Protein AF-A0A8R2A509-F1 (afdb_monomer)

Radius of gyration: 19.52 Å; Cα contacts (8 Å, |Δi|>4): 134; chains: 1; bounding box: 35×27×76 Å

Structure (mmCIF, N/CA/C/O backbone):
data_AF-A0A8R2A509-F1
#
_entry.id   AF-A0A8R2A509-F1
#
loop_
_atom_site.group_PDB
_atom_site.id
_atom_site.type_symbol
_atom_site.label_atom_id
_atom_site.label_alt_id
_atom_site.label_comp_id
_atom_site.label_asym_id
_atom_site.label_entity_id
_atom_site.label_seq_id
_atom_site.pdbx_PDB_ins_code
_atom_site.Cartn_x
_atom_site.Cartn_y
_atom_site.Cartn_z
_atom_site.occupancy
_atom_site.B_iso_or_equiv
_atom_site.auth_seq_id
_atom_site.auth_comp_id
_atom_site.auth_asym_id
_atom_site.auth_atom_id
_atom_site.pdbx_PDB_model_num
ATOM 1 N N . MET A 1 1 ? -7.664 2.756 49.972 1.00 53.84 1 MET A N 1
ATOM 2 C CA . MET A 1 1 ? -8.115 2.008 48.775 1.00 53.84 1 MET A CA 1
ATOM 3 C C . MET A 1 1 ? -7.968 2.806 47.466 1.00 53.84 1 MET A C 1
ATOM 5 O O . MET A 1 1 ? -8.337 2.276 46.429 1.00 53.84 1 MET A O 1
ATOM 9 N N . ASP A 1 2 ? -7.346 3.998 47.448 1.00 65.38 2 ASP A N 1
ATOM 10 C CA . ASP A 1 2 ? -7.298 4.849 46.237 1.00 65.38 2 ASP A CA 1
ATOM 11 C C . ASP A 1 2 ? -6.053 4.721 45.345 1.00 65.38 2 ASP A C 1
ATOM 13 O O . ASP A 1 2 ? -6.083 5.154 44.198 1.00 65.38 2 ASP A O 1
ATOM 17 N N . CYS A 1 3 ? -4.968 4.089 45.805 1.00 67.81 3 CYS A N 1
ATOM 18 C CA . CYS A 1 3 ? -3.723 4.032 45.025 1.00 67.81 3 CYS A CA 1
ATOM 19 C C . CYS A 1 3 ? -3.873 3.224 43.718 1.00 67.81 3 CYS A C 1
ATOM 21 O O . CYS A 1 3 ? -3.432 3.659 42.658 1.00 67.81 3 CYS A O 1
ATOM 23 N N . ALA A 1 4 ? -4.582 2.089 43.765 1.00 78.50 4 ALA A N 1
ATOM 24 C CA . ALA A 1 4 ? -4.836 1.263 42.583 1.00 78.50 4 ALA A CA 1
ATOM 25 C C . ALA A 1 4 ? -5.723 1.977 41.548 1.00 78.50 4 ALA A C 1
ATOM 27 O O . ALA A 1 4 ? -5.494 1.859 40.348 1.00 78.50 4 ALA A O 1
ATOM 28 N N . ARG A 1 5 ? -6.704 2.766 42.005 1.00 84.50 5 ARG A N 1
ATOM 29 C CA . ARG A 1 5 ? -7.593 3.531 41.124 1.00 84.50 5 ARG A CA 1
ATOM 30 C C . ARG A 1 5 ? -6.825 4.645 40.415 1.00 84.50 5 ARG A C 1
ATOM 32 O O . ARG A 1 5 ? -6.936 4.769 39.200 1.00 84.50 5 ARG A O 1
ATOM 39 N N . THR A 1 6 ? -5.995 5.386 41.147 1.00 83.19 6 THR A N 1
ATOM 40 C CA . THR A 1 6 ? -5.114 6.415 40.577 1.00 83.19 6 THR A CA 1
ATOM 41 C C . THR A 1 6 ? -4.117 5.820 39.583 1.00 83.19 6 THR A C 1
ATOM 43 O O . THR A 1 6 ? -3.944 6.371 38.500 1.00 83.19 6 THR A O 1
ATOM 46 N N . TYR A 1 7 ? -3.520 4.664 39.893 1.00 85.00 7 TYR A N 1
ATOM 47 C CA . TYR A 1 7 ? -2.588 3.994 38.984 1.00 85.00 7 TYR A CA 1
ATOM 48 C C . TYR A 1 7 ? -3.267 3.556 37.678 1.00 85.00 7 TYR A C 1
ATOM 50 O O . TYR A 1 7 ? -2.738 3.808 36.597 1.00 85.00 7 TYR A O 1
ATOM 58 N N . ILE A 1 8 ? -4.473 2.981 37.761 1.00 88.31 8 ILE A N 1
ATOM 59 C CA . ILE A 1 8 ? -5.267 2.610 36.579 1.00 88.31 8 ILE A CA 1
ATOM 60 C C . ILE A 1 8 ? -5.605 3.848 35.736 1.00 88.31 8 ILE A C 1
ATOM 62 O O . ILE A 1 8 ? -5.453 3.807 34.518 1.00 88.31 8 ILE A O 1
ATOM 66 N N . TYR A 1 9 ? -6.007 4.964 36.354 1.00 87.56 9 TYR A N 1
ATOM 67 C CA . TYR A 1 9 ? -6.287 6.205 35.622 1.00 87.56 9 TYR A CA 1
ATOM 68 C C . TYR A 1 9 ? -5.052 6.764 34.909 1.00 87.56 9 TYR A C 1
ATOM 70 O O . TYR A 1 9 ? -5.148 7.147 33.745 1.00 87.56 9 TYR A O 1
ATOM 78 N N . ILE A 1 10 ? -3.892 6.777 35.570 1.00 87.94 10 ILE A N 1
ATOM 79 C CA . ILE A 1 10 ? -2.633 7.225 34.958 1.00 87.94 10 ILE A CA 1
ATOM 80 C C . ILE A 1 10 ? -2.268 6.330 33.767 1.00 87.94 10 ILE A C 1
ATOM 82 O O . ILE A 1 10 ? -1.921 6.843 32.703 1.00 87.94 10 ILE A O 1
ATOM 86 N N . LEU A 1 11 ? -2.399 5.007 33.914 1.00 87.31 11 LEU A N 1
ATOM 87 C CA . LEU A 1 11 ? -2.112 4.055 32.840 1.00 87.31 11 LEU A CA 1
ATOM 88 C C . LEU A 1 11 ? -3.051 4.252 31.635 1.00 87.31 11 LEU A C 1
ATOM 90 O O . LEU A 1 11 ? -2.601 4.216 30.491 1.00 87.31 11 LEU A O 1
ATOM 94 N N . LEU A 1 12 ? -4.341 4.505 31.885 1.00 86.44 12 LEU A N 1
ATOM 95 C CA . LEU A 1 12 ? -5.330 4.784 30.839 1.00 86.44 12 LEU A CA 1
ATOM 96 C C . LEU A 1 12 ? -5.021 6.085 30.089 1.00 86.44 12 LEU A C 1
ATOM 98 O O . LEU A 1 12 ? -5.055 6.095 28.859 1.00 86.44 12 LEU A O 1
ATOM 102 N N . ILE A 1 13 ? -4.676 7.157 30.808 1.00 87.88 13 ILE A N 1
ATOM 103 C CA . ILE A 1 13 ? -4.283 8.439 30.202 1.00 87.88 13 ILE A CA 1
ATOM 104 C C . ILE A 1 13 ? -3.029 8.255 29.343 1.00 87.88 13 ILE A C 1
ATOM 106 O O . ILE A 1 13 ? -2.982 8.730 28.208 1.00 87.88 13 ILE A O 1
ATOM 110 N N . TYR A 1 14 ? -2.031 7.532 29.853 1.00 88.31 14 TYR A N 1
ATOM 111 C CA . TYR A 1 14 ? -0.809 7.249 29.107 1.00 88.31 14 TYR A CA 1
ATOM 112 C C . TYR A 1 14 ? -1.100 6.479 27.813 1.00 88.31 14 TYR A C 1
ATOM 114 O O . TYR A 1 14 ? -0.665 6.894 26.738 1.00 88.31 14 TYR A O 1
ATOM 122 N N . LEU A 1 15 ? -1.902 5.412 27.889 1.00 87.44 15 LEU A N 1
ATOM 123 C CA . LEU A 1 15 ? -2.285 4.620 26.720 1.00 87.44 15 LEU A CA 1
ATOM 124 C C . LEU A 1 15 ? -3.058 5.455 25.686 1.0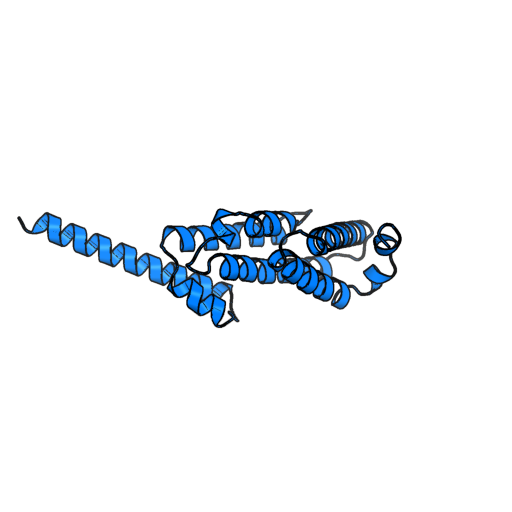0 87.44 15 LEU A C 1
ATOM 126 O O . LEU A 1 15 ? -2.829 5.325 24.482 1.00 87.44 15 LEU A O 1
ATOM 130 N N . GLN A 1 16 ? -3.952 6.335 26.143 1.00 88.62 16 GLN A N 1
ATOM 131 C CA . GLN A 1 16 ? -4.716 7.216 25.264 1.00 88.62 16 GLN A CA 1
ATOM 132 C C . GLN A 1 16 ? -3.816 8.241 24.562 1.00 88.62 16 GLN A C 1
ATOM 134 O O . GLN A 1 16 ? -3.982 8.459 23.362 1.00 88.62 16 GLN A O 1
ATOM 139 N N . ASN A 1 17 ? -2.838 8.816 25.266 1.00 92.19 17 ASN A N 1
ATOM 140 C CA . ASN A 1 17 ? -1.858 9.729 24.674 1.00 92.19 17 ASN A CA 1
ATOM 141 C C . ASN A 1 17 ? -1.005 9.030 23.609 1.00 92.19 17 ASN A C 1
ATOM 143 O O . ASN A 1 17 ? -0.859 9.553 22.506 1.00 92.19 17 ASN A O 1
ATOM 147 N N . GLN A 1 18 ? -0.521 7.819 23.898 1.00 93.06 18 GLN A N 1
ATOM 148 C CA . GLN A 1 18 ? 0.234 7.016 22.933 1.00 93.06 18 GLN A CA 1
ATOM 149 C C . GLN A 1 18 ? -0.590 6.704 21.677 1.00 93.06 18 GLN A C 1
ATOM 151 O O . GLN A 1 18 ? -0.095 6.820 20.560 1.00 93.06 18 GLN A O 1
ATOM 156 N N . LEU A 1 19 ? -1.880 6.384 21.827 1.00 93.19 19 LEU A N 1
ATOM 157 C CA . LEU A 1 19 ? -2.763 6.177 20.678 1.00 93.19 19 LEU A CA 1
ATOM 158 C C . LEU A 1 19 ? -2.911 7.436 19.812 1.00 93.19 19 LEU A C 1
ATOM 160 O O . LEU A 1 19 ? -2.912 7.335 18.585 1.00 93.19 19 LEU A O 1
ATOM 164 N N . GLN A 1 20 ? -3.056 8.613 20.425 1.00 93.50 20 GLN A N 1
ATOM 165 C CA . GLN A 1 20 ? -3.156 9.867 19.671 1.00 93.50 20 GLN A CA 1
ATOM 166 C C . GLN A 1 20 ? -1.857 10.189 18.928 1.00 93.50 20 GLN A C 1
ATOM 168 O O . GLN A 1 20 ? -1.903 10.623 17.779 1.00 93.50 20 GLN A O 1
ATOM 173 N N . GLU A 1 21 ? -0.709 9.910 19.542 1.00 94.00 21 GLU A N 1
ATOM 174 C CA . GLU A 1 21 ? 0.597 10.068 18.905 1.00 94.00 21 GLU A CA 1
ATOM 175 C C . GLU A 1 21 ? 0.738 9.157 17.675 1.00 94.00 21 GLU A C 1
ATOM 177 O O . GLU A 1 21 ? 1.085 9.638 16.595 1.00 94.00 21 GLU A O 1
ATOM 182 N N . LEU A 1 22 ? 0.356 7.878 17.786 1.00 94.19 22 LEU A N 1
ATOM 183 C CA . LEU A 1 22 ? 0.349 6.946 16.651 1.00 94.19 22 LEU A CA 1
ATOM 184 C C . LEU A 1 22 ? -0.578 7.424 15.523 1.00 94.19 22 LEU A C 1
ATOM 186 O O . LEU A 1 22 ? -0.193 7.401 14.356 1.00 94.19 22 LEU A O 1
ATOM 190 N N . LYS A 1 23 ? -1.787 7.893 15.854 1.00 94.75 23 LYS A N 1
ATOM 191 C CA . LYS A 1 23 ? -2.740 8.431 14.865 1.00 94.75 23 LYS A CA 1
ATOM 192 C C . LYS A 1 23 ? -2.182 9.654 14.144 1.00 94.75 23 LYS A C 1
ATOM 194 O O . LYS A 1 23 ? -2.295 9.739 12.923 1.00 94.75 23 LYS A O 1
ATOM 199 N N . SER A 1 24 ? -1.544 10.561 14.881 1.00 94.88 24 SER A N 1
ATOM 200 C CA . SER A 1 24 ? -0.880 11.735 14.312 1.00 94.88 24 SER A CA 1
ATOM 201 C C . SER A 1 24 ? 0.231 11.334 13.335 1.00 94.88 24 SER A C 1
ATOM 203 O O . SER A 1 24 ? 0.254 11.808 12.199 1.00 94.88 24 SER A O 1
ATOM 205 N N . GLN A 1 25 ? 1.087 10.381 13.725 1.00 95.38 25 GLN A N 1
ATOM 206 C CA . GLN A 1 25 ? 2.146 9.855 12.856 1.00 95.38 25 GLN A CA 1
ATOM 207 C C . GLN A 1 25 ? 1.585 9.220 11.575 1.00 95.38 25 GLN A C 1
ATOM 209 O O . GLN A 1 25 ? 2.108 9.464 10.489 1.00 95.38 25 GLN A O 1
ATOM 214 N N . ILE A 1 26 ? 0.497 8.445 11.671 1.00 94.69 26 ILE A N 1
ATOM 215 C CA . ILE A 1 26 ? -0.169 7.853 10.499 1.00 94.69 26 ILE A CA 1
ATOM 216 C C . ILE A 1 26 ? -0.632 8.946 9.530 1.00 94.69 26 ILE A C 1
ATOM 218 O O . ILE A 1 26 ? -0.351 8.865 8.335 1.00 94.69 26 ILE A O 1
ATOM 222 N N . LEU A 1 27 ? -1.323 9.976 10.028 1.00 94.44 27 LEU A N 1
ATOM 223 C CA . LEU A 1 27 ? -1.820 11.068 9.184 1.00 94.44 27 LEU A CA 1
ATOM 224 C C . LEU A 1 27 ? -0.675 11.847 8.530 1.00 94.44 27 LEU A C 1
ATOM 226 O O . LEU A 1 27 ? -0.767 12.201 7.354 1.00 94.44 27 LEU A O 1
ATOM 230 N N . GLN A 1 28 ? 0.421 12.062 9.259 1.00 94.75 28 GLN A N 1
ATOM 231 C CA . GLN A 1 28 ? 1.618 12.706 8.725 1.00 94.75 28 GLN A CA 1
ATOM 232 C C . GLN A 1 28 ? 2.221 11.901 7.562 1.00 94.75 28 GLN A C 1
ATOM 234 O O . GLN A 1 28 ? 2.502 12.466 6.505 1.00 94.75 28 GLN A O 1
ATOM 239 N N . HIS A 1 29 ? 2.373 10.583 7.718 1.00 92.69 29 HIS A N 1
ATOM 240 C CA . HIS A 1 29 ? 2.934 9.710 6.678 1.00 92.69 29 HIS A CA 1
ATOM 241 C C . HIS A 1 29 ? 2.032 9.584 5.444 1.00 92.69 29 HIS A C 1
ATOM 243 O O . HIS A 1 29 ? 2.526 9.543 4.312 1.00 92.69 29 HIS A O 1
ATOM 249 N N . LEU A 1 30 ? 0.712 9.570 5.651 1.00 91.06 30 LEU A N 1
ATOM 250 C CA . LEU A 1 30 ? -0.300 9.448 4.596 1.00 91.06 30 LEU A CA 1
ATOM 251 C C . LEU A 1 30 ? -0.722 10.792 3.984 1.00 91.06 30 LEU A C 1
ATOM 253 O O . LEU A 1 30 ? -1.716 10.848 3.269 1.00 91.06 30 LEU A O 1
ATOM 257 N N . THR A 1 31 ? 0.006 11.881 4.240 1.00 89.19 31 THR A N 1
ATOM 258 C CA . THR A 1 31 ? -0.331 13.203 3.696 1.00 89.19 31 THR A CA 1
ATOM 259 C C . THR A 1 31 ? -0.073 13.284 2.175 1.00 89.19 31 THR A C 1
ATOM 261 O O . THR A 1 31 ? 1.019 12.910 1.730 1.00 89.19 31 THR A O 1
ATOM 264 N N . PRO A 1 32 ? -1.011 13.837 1.371 1.00 83.94 32 PRO A N 1
ATOM 265 C CA . PRO A 1 32 ? -2.365 14.258 1.749 1.00 83.94 32 PRO A CA 1
ATOM 266 C C . PRO A 1 32 ? -3.309 13.057 1.923 1.00 83.94 32 PRO A C 1
ATOM 268 O O . PRO A 1 32 ? -3.517 12.281 0.993 1.00 83.94 32 PRO A O 1
ATOM 271 N N . ALA A 1 33 ? -3.914 12.934 3.107 1.00 82.62 33 ALA A N 1
ATOM 272 C CA . ALA A 1 33 ? -4.812 11.826 3.411 1.00 82.62 33 ALA A CA 1
ATOM 273 C C . ALA A 1 33 ? -6.242 12.140 2.930 1.00 82.62 33 ALA A C 1
ATOM 275 O O . ALA A 1 33 ? -6.772 13.204 3.269 1.00 82.62 33 ALA A O 1
ATOM 276 N N . PRO A 1 34 ? -6.912 11.227 2.200 1.00 89.00 34 PRO A N 1
ATOM 277 C CA . PRO A 1 34 ? -8.324 11.378 1.865 1.00 89.00 34 PRO A CA 1
ATOM 278 C C . PRO A 1 34 ? -9.197 11.576 3.121 1.00 89.00 34 PRO A C 1
ATOM 280 O O . PRO A 1 34 ? -8.872 11.031 4.185 1.00 89.00 34 PRO A O 1
ATOM 283 N N . PRO A 1 35 ? -10.334 12.296 3.035 1.00 90.06 35 PRO A N 1
ATOM 284 C CA . PRO A 1 35 ? -11.219 12.511 4.185 1.00 90.06 35 PRO A CA 1
ATOM 285 C C . PRO A 1 35 ? -11.699 11.206 4.835 1.00 90.06 35 PRO A C 1
ATOM 287 O O . PRO A 1 35 ? -11.772 11.111 6.059 1.00 90.06 35 PRO A O 1
ATOM 290 N N . GLU A 1 36 ? -11.964 10.180 4.022 1.00 91.75 36 GLU A N 1
ATOM 291 C CA . GLU A 1 36 ? -12.339 8.839 4.483 1.00 91.75 36 GLU A CA 1
ATOM 292 C C . GLU A 1 36 ? -11.234 8.162 5.305 1.00 91.75 36 GLU A C 1
ATOM 294 O O . GLU A 1 36 ? -11.516 7.589 6.357 1.00 91.75 36 GLU A O 1
ATOM 299 N N . VAL A 1 37 ? -9.970 8.306 4.892 1.00 93.44 37 VAL A N 1
ATOM 300 C CA . VAL A 1 37 ? -8.805 7.772 5.609 1.00 93.44 37 VAL A CA 1
ATOM 301 C C . VAL A 1 37 ? -8.611 8.534 6.913 1.00 93.44 37 VAL A C 1
ATOM 303 O O . VAL A 1 37 ? -8.442 7.921 7.961 1.00 93.44 37 VAL A O 1
ATOM 306 N N . THR A 1 38 ? -8.726 9.863 6.888 1.00 93.94 38 THR A N 1
ATOM 307 C CA . THR A 1 38 ? -8.645 10.684 8.105 1.00 93.94 38 THR A CA 1
ATOM 308 C C . THR A 1 38 ? -9.720 10.283 9.122 1.00 93.94 38 THR A C 1
ATOM 310 O O . THR A 1 38 ? -9.436 10.107 10.310 1.00 93.94 38 THR A O 1
ATOM 313 N N . ALA A 1 39 ? -10.956 10.069 8.663 1.00 93.88 39 ALA A N 1
ATOM 314 C CA . ALA A 1 39 ? -12.049 9.605 9.512 1.00 93.88 39 ALA A CA 1
ATOM 315 C C . ALA A 1 39 ? -11.814 8.184 10.055 1.00 93.88 39 ALA A C 1
ATOM 317 O O . ALA A 1 39 ? -12.128 7.923 11.220 1.00 93.88 39 ALA A O 1
ATOM 318 N N . ALA A 1 40 ? -11.256 7.281 9.245 1.00 94.38 40 ALA A N 1
ATOM 319 C CA . ALA A 1 40 ? -10.926 5.918 9.652 1.00 94.38 40 ALA A CA 1
ATOM 320 C C . ALA A 1 40 ? -9.795 5.886 10.694 1.00 94.38 40 ALA A C 1
ATOM 322 O O . ALA A 1 40 ? -9.956 5.260 11.741 1.00 94.38 40 ALA A O 1
ATOM 323 N N . VAL A 1 41 ? -8.704 6.637 10.485 1.00 94.75 41 VAL A N 1
ATOM 324 C CA . VAL A 1 41 ? -7.568 6.731 11.425 1.00 94.75 41 VAL A CA 1
ATOM 325 C C . VAL A 1 41 ? -8.031 7.160 12.817 1.00 94.75 41 VAL A C 1
ATOM 327 O O . VAL A 1 41 ? -7.627 6.572 13.823 1.00 94.75 41 VAL A O 1
ATOM 330 N N . ASN A 1 42 ? -8.962 8.113 12.895 1.00 93.25 42 ASN A N 1
ATOM 331 C CA . ASN A 1 42 ? -9.517 8.566 14.169 1.00 93.25 42 ASN A CA 1
ATOM 332 C C . ASN A 1 42 ? -10.285 7.469 14.931 1.00 93.25 42 ASN A C 1
ATOM 334 O O . ASN A 1 42 ? -10.316 7.502 16.165 1.00 93.25 42 ASN A O 1
ATOM 338 N N . LYS A 1 43 ? -10.831 6.463 14.237 1.00 94.38 43 LYS A N 1
ATOM 339 C CA . LYS A 1 43 ? -11.568 5.331 14.828 1.00 94.38 43 LYS A CA 1
ATOM 340 C C . LYS A 1 43 ? -10.690 4.133 15.184 1.00 94.38 43 LYS A C 1
ATOM 342 O O . LYS A 1 43 ? -11.162 3.257 15.904 1.00 94.38 43 LYS A O 1
ATOM 347 N N . LEU A 1 44 ? -9.441 4.087 14.716 1.00 93.88 44 LEU A N 1
ATOM 348 C CA . LEU A 1 44 ? -8.561 2.944 14.958 1.00 93.88 44 LEU A CA 1
ATOM 349 C C . LEU A 1 44 ? -8.314 2.734 16.456 1.00 93.88 44 LEU A C 1
ATOM 351 O O . LEU A 1 44 ? -8.091 3.686 17.219 1.00 93.88 44 LEU A O 1
ATOM 355 N N . SER A 1 45 ? -8.320 1.464 16.853 1.00 94.19 45 SER A N 1
ATOM 356 C CA . SER A 1 45 ? -7.797 1.025 18.145 1.00 94.19 45 SER A CA 1
ATOM 357 C C . SER A 1 45 ? -6.268 1.088 18.166 1.00 94.19 45 SER A C 1
ATOM 359 O O . SER A 1 45 ? -5.622 1.210 17.125 1.00 94.19 45 SER A O 1
ATOM 361 N N . PHE A 1 46 ? -5.676 0.964 19.356 1.00 92.44 46 PHE A N 1
ATOM 362 C CA . PHE A 1 46 ? -4.220 0.906 19.503 1.00 92.44 46 PHE A CA 1
ATOM 363 C C . PHE A 1 46 ? -3.598 -0.213 18.667 1.00 92.44 46 PHE A C 1
ATOM 365 O O . PHE A 1 46 ? -2.702 0.052 17.874 1.00 92.44 46 PHE A O 1
ATOM 372 N N . ALA A 1 47 ? -4.146 -1.428 18.744 1.00 92.62 47 ALA A N 1
ATOM 373 C CA . ALA A 1 47 ? -3.653 -2.559 17.963 1.00 92.62 47 ALA A CA 1
ATOM 374 C C . ALA A 1 47 ? -3.714 -2.296 16.448 1.00 92.62 47 ALA A C 1
ATOM 376 O O . ALA A 1 47 ? -2.752 -2.573 15.737 1.00 92.62 47 ALA A O 1
ATOM 377 N N . GLN A 1 48 ? -4.811 -1.712 15.956 1.00 95.19 48 GLN A N 1
ATOM 378 C CA . GLN A 1 48 ? -4.967 -1.405 14.531 1.00 95.19 48 GLN A CA 1
ATOM 379 C C . GLN A 1 48 ? -4.032 -0.280 14.068 1.00 95.19 48 GLN A C 1
ATOM 381 O O . GLN A 1 48 ? -3.477 -0.365 12.976 1.00 95.19 48 GLN A O 1
ATOM 386 N N . ALA A 1 49 ? -3.828 0.756 14.889 1.00 95.62 49 ALA A N 1
ATOM 387 C CA . ALA A 1 49 ? -2.900 1.843 14.585 1.00 95.62 49 ALA A CA 1
ATOM 388 C C . ALA A 1 49 ? -1.446 1.344 14.536 1.00 95.62 49 ALA A C 1
ATOM 390 O O . ALA A 1 49 ? -0.721 1.641 13.587 1.00 95.62 49 ALA A O 1
ATOM 391 N N . THR A 1 50 ? -1.034 0.530 15.513 1.00 95.12 50 THR A N 1
ATOM 392 C CA . THR A 1 50 ? 0.294 -0.098 15.524 1.00 95.12 50 THR A CA 1
ATOM 393 C C . THR A 1 50 ? 0.476 -1.038 14.335 1.00 95.12 50 THR A C 1
ATOM 395 O O . THR A 1 50 ? 1.515 -0.990 13.678 1.00 95.12 50 THR A O 1
ATOM 398 N N . TYR A 1 51 ? -0.532 -1.854 14.013 1.00 96.00 51 TYR A N 1
ATOM 399 C CA . TYR A 1 51 ? -0.507 -2.730 12.841 1.00 96.00 51 TYR A CA 1
ATOM 400 C C . TYR A 1 51 ? -0.318 -1.931 11.546 1.00 96.00 51 TYR A C 1
ATOM 402 O O . TYR A 1 51 ? 0.590 -2.226 10.773 1.00 96.00 51 TYR A O 1
ATOM 410 N N . LEU A 1 52 ? -1.109 -0.874 11.342 1.00 96.62 52 LEU A N 1
ATOM 411 C CA . LEU A 1 52 ? -1.028 -0.043 10.143 1.00 96.62 52 LEU A CA 1
ATOM 412 C C . LEU A 1 52 ? 0.347 0.622 9.987 1.00 96.62 52 LEU A C 1
ATOM 414 O O . LEU A 1 52 ? 0.904 0.614 8.891 1.00 96.62 52 LEU A O 1
ATOM 418 N N . LEU A 1 53 ? 0.914 1.165 11.070 1.00 95.69 53 LEU A N 1
ATOM 419 C CA . LEU A 1 53 ? 2.275 1.713 11.046 1.00 95.69 53 LEU A CA 1
ATOM 420 C C . LEU A 1 53 ? 3.312 0.637 10.728 1.00 95.69 53 LEU A C 1
ATOM 422 O O . LEU A 1 53 ? 4.245 0.894 9.973 1.00 95.69 53 LEU A O 1
ATOM 426 N N . SER A 1 54 ? 3.134 -0.571 11.259 1.00 95.94 54 SER A N 1
ATOM 427 C CA . SER A 1 54 ? 4.026 -1.696 10.972 1.00 95.94 54 SER A CA 1
ATOM 428 C C . SER A 1 54 ? 4.005 -2.048 9.483 1.00 95.94 54 SER A C 1
ATOM 430 O O . SER A 1 54 ? 5.066 -2.148 8.873 1.00 95.94 54 SER A O 1
ATOM 432 N N . VAL A 1 55 ? 2.812 -2.150 8.881 1.00 96.88 55 VAL A N 1
ATOM 433 C CA . VAL A 1 55 ? 2.639 -2.362 7.432 1.00 96.88 55 VAL A CA 1
ATOM 434 C C . VAL A 1 55 ? 3.291 -1.230 6.637 1.00 96.88 55 VAL A C 1
ATOM 436 O O . VAL A 1 55 ? 4.058 -1.491 5.713 1.00 96.88 55 VAL A O 1
ATOM 439 N N . TYR A 1 56 ? 3.051 0.025 7.025 1.00 96.69 56 TYR A N 1
ATOM 440 C CA . TYR A 1 56 ? 3.645 1.188 6.366 1.00 96.69 56 TYR A CA 1
ATOM 441 C C . TYR A 1 56 ? 5.176 1.138 6.354 1.00 96.69 56 TYR A C 1
ATOM 443 O O . TYR A 1 56 ? 5.783 1.268 5.288 1.00 96.69 56 TYR A O 1
ATOM 451 N N . TYR A 1 57 ? 5.806 0.944 7.515 1.00 95.00 57 TYR A N 1
ATOM 452 C CA . TYR A 1 57 ? 7.263 0.937 7.612 1.00 95.00 57 TYR A CA 1
ATOM 453 C C . TYR A 1 57 ? 7.872 -0.261 6.884 1.00 95.00 57 TYR A C 1
ATOM 455 O O . TYR A 1 57 ? 8.837 -0.079 6.143 1.00 95.00 57 TYR A O 1
ATOM 463 N N . LEU A 1 58 ? 7.311 -1.463 7.053 1.00 95.19 58 LEU A N 1
ATOM 464 C CA . LEU A 1 58 ? 7.823 -2.669 6.401 1.00 95.19 58 LEU A CA 1
ATOM 465 C C . LEU A 1 58 ? 7.796 -2.541 4.880 1.00 95.19 58 LEU A C 1
ATOM 467 O O . LEU A 1 58 ? 8.818 -2.762 4.231 1.00 95.19 58 LEU A O 1
ATOM 471 N N . GLU A 1 59 ? 6.665 -2.131 4.313 1.00 95.44 59 GLU A N 1
ATOM 472 C CA . GLU A 1 59 ? 6.519 -2.090 2.860 1.00 95.44 59 GLU A CA 1
ATOM 473 C C . GLU A 1 59 ? 7.236 -0.887 2.240 1.00 95.44 59 GLU A C 1
ATOM 475 O O . GLU A 1 59 ? 7.845 -1.012 1.179 1.00 95.44 59 GLU A O 1
ATOM 480 N N . THR A 1 60 ? 7.312 0.246 2.945 1.00 94.19 60 THR A N 1
ATOM 481 C CA . THR A 1 60 ? 8.173 1.366 2.532 1.00 94.19 60 THR A CA 1
ATOM 482 C C . THR A 1 60 ? 9.644 0.947 2.488 1.00 94.19 60 THR A C 1
ATOM 484 O O . THR A 1 60 ? 10.320 1.162 1.480 1.00 94.19 60 THR A O 1
ATOM 487 N N . MET A 1 61 ? 10.139 0.288 3.542 1.00 92.25 61 MET A N 1
ATOM 488 C CA . MET A 1 61 ? 11.519 -0.197 3.585 1.00 92.25 61 MET A CA 1
ATOM 489 C C . MET A 1 61 ? 11.785 -1.279 2.537 1.00 92.25 61 MET A C 1
ATOM 491 O O . MET A 1 61 ? 12.879 -1.297 1.971 1.00 92.25 61 MET A O 1
ATOM 495 N N . ARG A 1 62 ? 10.810 -2.154 2.250 1.00 91.88 62 ARG A N 1
ATOM 496 C CA . ARG A 1 62 ? 10.922 -3.175 1.200 1.00 91.88 62 ARG A CA 1
ATOM 497 C C . ARG A 1 62 ? 11.153 -2.532 -0.160 1.00 91.88 62 ARG A C 1
ATOM 499 O O . ARG A 1 62 ? 12.056 -2.954 -0.873 1.00 91.88 62 ARG A O 1
ATOM 506 N N . ILE A 1 63 ? 10.380 -1.503 -0.502 1.00 92.62 63 ILE A N 1
ATOM 507 C CA . ILE A 1 63 ? 10.545 -0.806 -1.781 1.00 92.62 63 ILE A CA 1
ATOM 508 C C . ILE A 1 63 ? 11.879 -0.059 -1.853 1.00 92.62 63 ILE A C 1
ATOM 510 O O . ILE A 1 63 ? 12.521 -0.057 -2.898 1.00 92.62 63 ILE A O 1
ATOM 514 N N . GLN A 1 64 ? 12.300 0.573 -0.758 1.00 89.81 64 GLN A N 1
ATOM 515 C CA . GLN A 1 64 ? 13.491 1.426 -0.756 1.00 89.81 64 GLN A CA 1
ATOM 516 C C . GLN A 1 64 ? 14.811 0.653 -0.728 1.00 89.81 64 GLN A C 1
ATOM 518 O O . GLN A 1 64 ? 15.795 1.130 -1.286 1.00 89.81 64 GLN A O 1
ATOM 523 N N . ASN A 1 65 ? 14.845 -0.502 -0.061 1.00 88.38 65 ASN A N 1
ATOM 524 C CA . ASN A 1 65 ? 16.098 -1.202 0.235 1.00 88.38 65 ASN A CA 1
ATOM 525 C C . ASN A 1 65 ? 16.236 -2.552 -0.480 1.00 88.38 65 ASN A C 1
ATOM 527 O O . ASN A 1 65 ? 17.335 -3.101 -0.514 1.00 88.38 65 ASN A O 1
ATOM 531 N N . SER A 1 66 ? 15.152 -3.117 -1.025 1.00 87.31 66 SER A N 1
ATOM 532 C CA . SER A 1 66 ? 15.238 -4.369 -1.781 1.00 87.31 66 SER A CA 1
ATOM 533 C C . SER A 1 66 ? 15.792 -4.119 -3.178 1.00 87.31 66 SER A C 1
ATOM 535 O O . SER A 1 66 ? 15.368 -3.193 -3.869 1.00 87.31 66 SER A O 1
ATOM 537 N N . ASN A 1 67 ? 16.672 -5.009 -3.638 1.00 80.94 67 ASN A N 1
ATOM 538 C CA . ASN A 1 67 ? 17.070 -5.045 -5.046 1.00 80.94 67 ASN A CA 1
ATOM 539 C C . ASN A 1 67 ? 15.873 -5.389 -5.943 1.00 80.94 67 ASN A C 1
ATOM 541 O O . ASN A 1 67 ? 15.768 -4.868 -7.053 1.00 80.94 67 ASN A O 1
ATOM 545 N N . ASP A 1 68 ? 14.951 -6.210 -5.436 1.00 83.62 68 ASP A N 1
ATOM 546 C CA . ASP A 1 68 ? 13.737 -6.654 -6.115 1.00 83.62 68 ASP A CA 1
ATOM 547 C C . ASP A 1 68 ? 12.517 -6.217 -5.287 1.00 83.62 68 ASP A C 1
ATOM 549 O O . ASP A 1 68 ? 12.033 -6.963 -4.427 1.00 83.62 68 ASP A O 1
ATOM 553 N N . PRO A 1 69 ? 12.069 -4.957 -5.436 1.00 86.56 69 PRO A N 1
ATOM 554 C CA . PRO A 1 69 ? 10.886 -4.464 -4.743 1.00 86.56 69 PRO A CA 1
ATOM 555 C C . PRO A 1 69 ? 9.634 -5.162 -5.290 1.00 86.56 69 PRO A C 1
ATOM 557 O O . PRO A 1 69 ? 9.538 -5.388 -6.493 1.00 86.56 69 PRO A O 1
ATOM 560 N N . SER A 1 70 ? 8.682 -5.501 -4.416 1.00 89.19 70 SER A N 1
ATOM 561 C CA . SER A 1 70 ? 7.448 -6.208 -4.782 1.00 89.19 70 SER A CA 1
ATOM 562 C C . SER A 1 70 ? 6.220 -5.520 -4.197 1.00 89.19 70 SER A C 1
ATOM 564 O O . SER A 1 70 ? 6.226 -5.140 -3.027 1.00 89.19 70 SER A O 1
ATOM 566 N N . LEU A 1 71 ? 5.166 -5.397 -5.009 1.00 92.50 71 LEU A N 1
ATOM 567 C CA . LEU A 1 71 ? 3.852 -4.879 -4.600 1.00 92.50 71 LEU A CA 1
ATOM 568 C C . LEU A 1 71 ? 2.884 -5.978 -4.126 1.00 92.50 71 LEU A C 1
ATOM 570 O O . LEU A 1 71 ? 1.831 -5.656 -3.577 1.00 92.50 71 LEU A O 1
ATOM 574 N N . GLN A 1 72 ? 3.231 -7.258 -4.316 1.00 93.62 72 GLN A N 1
ATOM 575 C CA . GLN A 1 72 ? 2.388 -8.401 -3.940 1.00 93.62 72 GLN A CA 1
ATOM 576 C C . GLN A 1 72 ? 1.917 -8.351 -2.474 1.00 93.62 72 GLN A C 1
ATOM 578 O O . GLN A 1 72 ? 0.716 -8.511 -2.258 1.00 93.62 72 GLN A O 1
ATOM 583 N N . PRO A 1 73 ? 2.777 -8.050 -1.474 1.00 94.94 73 PRO A N 1
ATOM 584 C CA . PRO A 1 73 ? 2.348 -8.060 -0.074 1.00 94.94 73 PRO A CA 1
ATOM 585 C C . PRO A 1 73 ? 1.198 -7.092 0.221 1.00 94.94 73 PRO A C 1
ATOM 587 O O . PRO A 1 73 ? 0.360 -7.370 1.075 1.00 94.94 73 PRO A O 1
ATOM 590 N N . ILE A 1 74 ? 1.105 -5.970 -0.506 1.00 96.19 74 ILE A N 1
ATOM 591 C CA . ILE A 1 74 ? -0.013 -5.041 -0.323 1.00 96.19 74 ILE A CA 1
ATOM 592 C C . ILE A 1 74 ? -1.331 -5.671 -0.773 1.00 96.19 74 ILE A C 1
ATOM 594 O O . ILE A 1 74 ? -2.339 -5.526 -0.081 1.00 96.19 74 ILE A O 1
ATOM 598 N N . PHE A 1 75 ? -1.337 -6.391 -1.895 1.00 95.25 75 PHE A N 1
ATOM 599 C CA . PHE A 1 75 ? -2.527 -7.119 -2.330 1.00 95.25 75 PHE A CA 1
ATOM 600 C C . PHE A 1 75 ? -2.907 -8.219 -1.343 1.00 95.25 75 PHE A C 1
ATOM 602 O O . PHE A 1 75 ? -4.099 -8.402 -1.095 1.00 95.25 75 PHE A O 1
ATOM 609 N N . ASP A 1 76 ? -1.932 -8.875 -0.712 1.00 95.31 76 ASP A N 1
ATOM 610 C CA . ASP A 1 76 ? -2.196 -9.870 0.331 1.00 95.31 76 ASP A CA 1
ATOM 611 C C . ASP A 1 76 ? -2.898 -9.224 1.542 1.00 95.31 76 ASP A C 1
ATOM 613 O O . ASP A 1 76 ? -3.915 -9.738 2.009 1.00 95.31 76 ASP A O 1
ATOM 617 N N . TYR A 1 77 ? -2.449 -8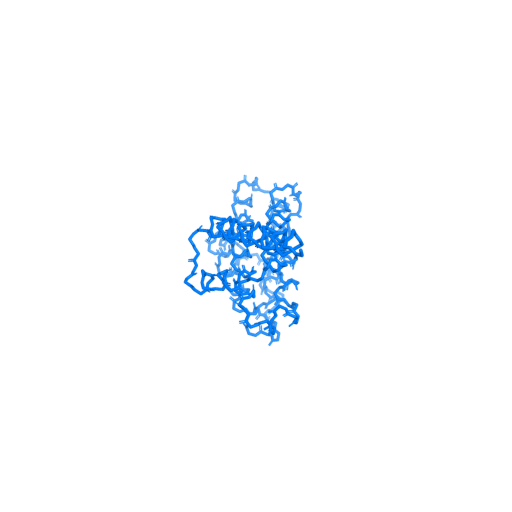.041 1.990 1.00 96.12 77 TYR A N 1
ATOM 618 C CA . TYR A 1 77 ? -3.135 -7.288 3.052 1.00 96.12 77 TYR A CA 1
ATOM 619 C C . TYR A 1 77 ? -4.542 -6.833 2.643 1.00 96.12 77 TYR A C 1
ATOM 621 O O . TYR A 1 77 ? -5.483 -6.933 3.428 1.00 96.12 77 TYR A O 1
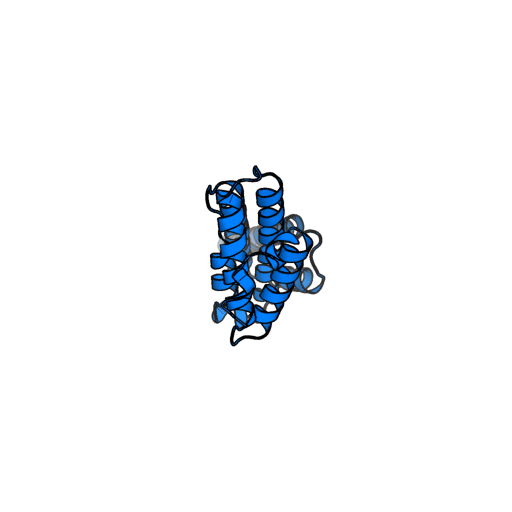ATOM 629 N N . LEU A 1 78 ? -4.720 -6.335 1.416 1.00 95.31 78 LEU A N 1
ATOM 630 C CA . LEU A 1 78 ? -6.030 -5.889 0.924 1.00 95.31 78 LEU A CA 1
ATOM 631 C C . LEU A 1 78 ? -7.009 -7.051 0.702 1.00 95.31 78 LEU A C 1
ATOM 633 O O . LEU A 1 78 ? -8.228 -6.841 0.729 1.00 95.31 78 LEU A O 1
ATOM 637 N N . SER A 1 79 ? -6.483 -8.256 0.486 1.00 94.12 79 SER A N 1
ATOM 638 C CA . SER A 1 79 ? -7.239 -9.502 0.326 1.00 94.12 79 SER A CA 1
ATOM 639 C C . SER A 1 79 ? -7.610 -10.156 1.653 1.00 94.12 79 SER A C 1
ATOM 641 O O . SER A 1 79 ? -8.473 -11.034 1.671 1.00 94.12 79 SER A O 1
ATOM 643 N N . ASP A 1 80 ? -7.012 -9.720 2.764 1.00 94.94 80 ASP A N 1
ATOM 644 C CA . ASP A 1 80 ? -7.307 -10.256 4.087 1.00 94.94 80 ASP A CA 1
ATOM 645 C C . ASP A 1 80 ? -8.781 -10.025 4.462 1.00 94.94 80 ASP A C 1
ATOM 647 O O . ASP A 1 80 ? -9.291 -8.899 4.521 1.00 94.94 80 ASP A O 1
ATOM 651 N N . TYR A 1 81 ? -9.479 -1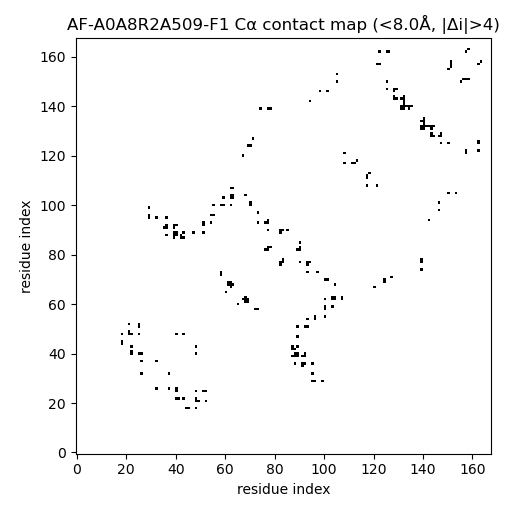1.126 4.743 1.00 92.19 81 TYR A N 1
ATOM 652 C CA . TYR A 1 81 ? -10.906 -11.115 5.049 1.00 92.19 81 TYR A CA 1
ATOM 653 C C . TYR A 1 81 ? -11.244 -10.327 6.324 1.00 92.19 81 TYR A C 1
ATOM 655 O O . TYR A 1 81 ? -12.283 -9.661 6.382 1.00 92.19 81 TYR A O 1
ATOM 663 N N . ALA A 1 82 ? -10.384 -10.373 7.345 1.00 91.88 82 ALA A N 1
ATOM 664 C CA . ALA A 1 82 ? -10.588 -9.632 8.584 1.00 91.88 82 ALA A CA 1
ATOM 665 C C . ALA A 1 82 ? -10.470 -8.121 8.345 1.00 91.88 82 ALA A C 1
ATOM 667 O O . ALA A 1 82 ? -11.263 -7.355 8.895 1.00 91.88 82 ALA A O 1
ATOM 668 N N . ILE A 1 83 ? -9.551 -7.697 7.471 1.00 93.25 83 ILE A N 1
ATOM 669 C CA . ILE A 1 83 ? -9.401 -6.288 7.083 1.00 93.25 83 ILE A CA 1
ATOM 670 C C . ILE A 1 83 ? -10.589 -5.830 6.229 1.00 93.25 83 ILE A C 1
ATOM 672 O O . ILE A 1 83 ? -11.126 -4.749 6.464 1.00 93.25 83 ILE A O 1
ATOM 676 N N . GLN A 1 84 ? -11.060 -6.651 5.286 1.00 91.56 84 GLN A N 1
ATOM 677 C CA . GLN A 1 84 ? -12.211 -6.306 4.440 1.00 91.56 84 GLN A CA 1
ATOM 678 C C . GLN A 1 84 ? -13.537 -6.200 5.208 1.00 91.56 84 GLN A C 1
ATOM 680 O O . GLN A 1 84 ? -14.418 -5.433 4.819 1.00 91.56 84 GLN A O 1
ATOM 685 N N . LYS A 1 85 ? -13.719 -6.988 6.275 1.00 90.75 85 LYS A N 1
ATOM 686 C CA . LYS A 1 85 ? -14.940 -6.967 7.102 1.00 90.75 85 LYS A CA 1
ATOM 687 C C . LYS A 1 85 ? -14.883 -5.975 8.260 1.00 90.75 85 LYS A C 1
ATOM 689 O O . LYS A 1 85 ? -15.897 -5.789 8.941 1.00 90.75 85 LYS A O 1
ATOM 694 N N . ASP A 1 86 ? -13.733 -5.351 8.489 1.00 91.62 86 ASP A N 1
ATOM 695 C CA . ASP A 1 86 ? -13.557 -4.367 9.543 1.00 91.62 86 ASP A CA 1
ATOM 696 C C . ASP A 1 86 ? -14.479 -3.149 9.351 1.00 91.62 86 ASP A C 1
ATOM 698 O O . ASP A 1 86 ? -14.656 -2.621 8.254 1.00 91.62 86 ASP A O 1
ATOM 702 N N . LYS A 1 87 ? -15.059 -2.674 10.458 1.00 90.81 87 LYS A N 1
ATOM 703 C CA . LYS A 1 87 ? -15.988 -1.531 10.469 1.00 90.81 87 LYS A CA 1
ATOM 704 C C . LYS A 1 87 ? -15.305 -0.204 10.793 1.00 90.81 87 LYS A C 1
ATOM 706 O O . LYS A 1 87 ? -15.943 0.846 10.699 1.00 90.81 87 LYS A O 1
ATOM 711 N N . THR A 1 88 ? -14.042 -0.231 11.218 1.00 90.19 88 THR A N 1
ATOM 712 C CA . THR A 1 88 ? -13.288 0.986 11.552 1.00 90.19 88 THR A CA 1
ATOM 713 C C . THR A 1 88 ? -12.791 1.714 10.306 1.00 90.19 88 THR A C 1
ATOM 715 O O . THR A 1 88 ? -12.512 2.910 10.376 1.00 90.19 88 THR A O 1
ATOM 718 N N . GLY A 1 89 ? -12.766 1.023 9.161 1.00 92.25 89 GLY A N 1
ATOM 719 C CA . GLY A 1 89 ? -12.259 1.544 7.896 1.00 92.25 89 GLY A CA 1
ATOM 720 C C . GLY A 1 89 ? -10.774 1.250 7.698 1.00 92.25 89 GLY A C 1
ATOM 721 O O . GLY A 1 89 ? -10.132 1.917 6.888 1.00 92.25 89 GLY A O 1
ATOM 722 N N . LEU A 1 90 ? -10.224 0.258 8.412 1.00 94.81 90 LEU A N 1
ATOM 723 C CA . LEU A 1 90 ? -8.815 -0.128 8.315 1.00 94.81 90 LEU A CA 1
ATOM 724 C C . LEU A 1 90 ? -8.406 -0.449 6.872 1.00 94.81 90 LEU A C 1
ATOM 726 O O . LEU A 1 90 ? -7.306 -0.089 6.464 1.00 94.81 90 LEU A O 1
ATOM 730 N N . TRP A 1 91 ? -9.307 -1.044 6.085 1.00 95.56 91 TRP A N 1
ATOM 731 C CA . TRP A 1 91 ? -9.072 -1.321 4.668 1.00 95.56 91 TRP A CA 1
ATOM 732 C C . TRP A 1 91 ? -8.695 -0.059 3.873 1.00 95.56 91 TRP A C 1
ATOM 734 O O . TRP A 1 91 ? -7.715 -0.077 3.133 1.00 95.56 91 TRP A O 1
ATOM 744 N N . HIS A 1 92 ? -9.394 1.065 4.079 1.00 94.50 92 HIS A N 1
ATOM 745 C CA . HIS A 1 92 ? -9.078 2.332 3.403 1.00 94.50 92 HIS A CA 1
ATOM 746 C C . HIS A 1 92 ? -7.708 2.870 3.821 1.00 94.50 92 HIS A C 1
ATOM 748 O O . HIS A 1 92 ? -6.958 3.390 2.995 1.00 94.50 92 HIS A O 1
ATOM 754 N N . CYS A 1 93 ? -7.347 2.706 5.094 1.00 96.06 93 CYS A N 1
ATOM 755 C CA . CYS A 1 93 ? -6.025 3.080 5.580 1.00 96.06 93 CYS A CA 1
ATOM 756 C C . CYS A 1 93 ? -4.920 2.230 4.934 1.00 96.06 93 CYS A C 1
ATOM 758 O O . CYS A 1 93 ? -3.923 2.786 4.478 1.00 96.06 93 CYS A O 1
ATOM 760 N N . VAL A 1 94 ? -5.103 0.907 4.849 1.00 96.50 94 VAL A N 1
ATOM 761 C CA . VAL A 1 94 ? -4.151 -0.006 4.190 1.00 96.50 94 VAL A CA 1
ATOM 762 C C . VAL A 1 94 ? -4.060 0.292 2.693 1.00 96.50 94 VAL A C 1
ATOM 764 O O . VAL A 1 94 ? -2.960 0.345 2.150 1.00 96.50 94 VAL A O 1
ATOM 767 N N . SER A 1 95 ? -5.183 0.580 2.031 1.00 96.00 95 SER A N 1
ATOM 768 C CA . SER A 1 95 ? -5.184 0.997 0.624 1.00 96.00 95 SER A CA 1
ATOM 769 C C . SER A 1 95 ? -4.405 2.297 0.416 1.00 96.00 95 SER A C 1
ATOM 771 O O . SER A 1 95 ? -3.668 2.404 -0.561 1.00 96.00 95 SER A O 1
ATOM 773 N N . SER A 1 96 ? -4.524 3.263 1.330 1.00 96.00 96 SER A N 1
ATOM 774 C CA . SER A 1 96 ? -3.773 4.525 1.275 1.00 96.00 96 SER A CA 1
ATOM 775 C C . SER A 1 96 ? -2.269 4.318 1.496 1.00 96.00 96 SER A C 1
ATOM 777 O O . SER A 1 96 ? -1.444 4.907 0.794 1.00 96.00 96 SER A O 1
ATOM 779 N N . VAL A 1 97 ? -1.889 3.412 2.407 1.00 96.75 97 VAL A N 1
ATOM 780 C CA . VAL A 1 97 ? -0.493 2.954 2.529 1.00 96.75 97 VAL A CA 1
ATOM 781 C C . VAL A 1 97 ? -0.022 2.341 1.209 1.00 96.75 97 VAL A C 1
ATOM 783 O O . VAL A 1 97 ? 1.054 2.690 0.729 1.00 96.75 97 VAL A O 1
ATOM 786 N N . GLY A 1 98 ? -0.840 1.491 0.589 1.00 96.50 98 GLY A N 1
ATOM 787 C CA . GLY A 1 98 ? -0.558 0.908 -0.718 1.00 96.50 98 GLY A CA 1
ATOM 788 C C . GLY A 1 98 ? -0.282 1.955 -1.795 1.00 96.50 98 GLY A C 1
ATOM 789 O O . GLY A 1 98 ? 0.712 1.849 -2.503 1.00 96.50 98 GLY A O 1
ATOM 790 N N . ASP A 1 99 ? -1.094 3.010 -1.872 1.00 95.88 99 ASP A N 1
ATOM 791 C CA . ASP A 1 99 ? -0.897 4.104 -2.833 1.00 95.88 99 ASP A CA 1
ATOM 792 C C . ASP A 1 99 ? 0.438 4.828 -2.631 1.00 95.88 99 ASP A C 1
ATOM 794 O O . ASP A 1 99 ? 1.132 5.180 -3.595 1.00 95.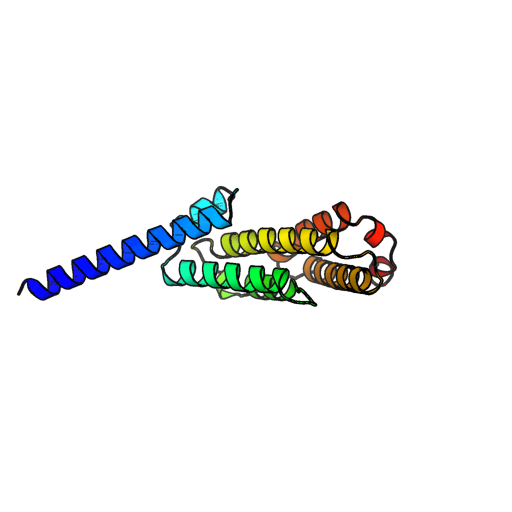88 99 ASP A O 1
ATOM 798 N N . LYS A 1 100 ? 0.831 5.025 -1.369 1.00 95.31 100 LYS A N 1
ATOM 799 C CA . LYS A 1 100 ? 2.125 5.611 -1.019 1.00 95.31 100 LYS A CA 1
ATOM 800 C C . LYS A 1 100 ? 3.279 4.701 -1.439 1.00 95.31 100 LYS A C 1
ATOM 802 O O . LYS A 1 100 ? 4.221 5.175 -2.073 1.00 95.31 100 LYS A O 1
ATOM 807 N N . VAL A 1 101 ? 3.191 3.411 -1.118 1.00 96.00 101 VAL A N 1
ATOM 808 C CA . VAL A 1 101 ? 4.187 2.387 -1.474 1.00 96.00 101 VAL A CA 1
ATOM 809 C C . VAL A 1 101 ? 4.314 2.267 -2.995 1.00 96.00 101 VAL A C 1
ATOM 811 O O . VAL A 1 101 ? 5.426 2.275 -3.522 1.00 96.00 101 VAL A O 1
ATOM 814 N N . PHE A 1 102 ? 3.195 2.271 -3.717 1.00 96.75 102 PHE A N 1
ATOM 815 C CA . PHE A 1 102 ? 3.170 2.273 -5.176 1.00 96.75 102 PHE A CA 1
ATOM 816 C C . PHE A 1 102 ? 3.848 3.518 -5.763 1.00 96.75 102 PHE A C 1
ATOM 818 O O . PHE A 1 102 ? 4.675 3.419 -6.669 1.00 96.75 102 PHE A O 1
ATOM 825 N N . SER A 1 103 ? 3.578 4.696 -5.199 1.00 95.06 103 SER A N 1
ATOM 826 C CA . SER A 1 103 ? 4.238 5.938 -5.620 1.00 95.06 103 SER A CA 1
ATOM 827 C C . SER A 1 103 ? 5.756 5.887 -5.405 1.00 95.06 103 SER A C 1
ATOM 829 O O . SER A 1 103 ? 6.524 6.338 -6.257 1.00 95.06 103 SER A O 1
ATOM 831 N N . LEU A 1 104 ? 6.209 5.310 -4.286 1.00 94.50 104 LEU A N 1
ATOM 832 C CA . LEU A 1 104 ? 7.633 5.083 -4.026 1.00 94.50 104 LEU A CA 1
ATOM 833 C C . LEU A 1 104 ? 8.243 4.099 -5.026 1.00 94.50 104 LEU A C 1
ATOM 835 O O . LEU A 1 104 ? 9.343 4.350 -5.514 1.00 94.50 104 LEU A O 1
ATOM 839 N N . PHE A 1 105 ? 7.521 3.033 -5.374 1.00 94.94 105 PHE A N 1
ATOM 840 C CA . PHE A 1 105 ? 7.948 2.064 -6.380 1.00 94.94 105 PHE A CA 1
ATOM 841 C C . PHE A 1 105 ? 8.134 2.725 -7.750 1.00 94.94 105 PHE A C 1
ATOM 843 O O . PHE A 1 105 ? 9.197 2.583 -8.355 1.00 94.94 105 PHE A O 1
ATOM 850 N N . LEU A 1 106 ? 7.160 3.519 -8.213 1.00 94.31 106 LEU A N 1
ATOM 851 C CA . LEU A 1 106 ? 7.274 4.256 -9.479 1.00 94.31 106 LEU A CA 1
ATOM 852 C C . LEU A 1 106 ? 8.483 5.196 -9.484 1.00 94.31 106 LEU A C 1
ATOM 854 O O . LEU A 1 106 ? 9.193 5.293 -10.488 1.00 94.31 106 LEU A O 1
ATOM 858 N N . ASN A 1 107 ? 8.733 5.878 -8.364 1.00 93.00 107 ASN A N 1
ATOM 859 C CA . ASN A 1 107 ? 9.885 6.760 -8.226 1.00 93.00 107 ASN A CA 1
ATOM 860 C C . ASN A 1 107 ? 11.202 5.974 -8.268 1.00 93.00 107 ASN A C 1
ATOM 862 O O . ASN A 1 107 ? 12.089 6.351 -9.031 1.00 93.00 107 ASN A O 1
ATOM 866 N N . ALA A 1 108 ? 11.303 4.863 -7.532 1.00 90.88 108 ALA A N 1
ATOM 867 C CA . ALA A 1 108 ? 12.483 3.999 -7.523 1.00 90.88 108 ALA A CA 1
ATOM 868 C C . ALA A 1 108 ? 12.790 3.424 -8.916 1.00 90.88 108 ALA A C 1
ATOM 870 O O . ALA A 1 108 ? 13.928 3.482 -9.373 1.00 90.88 108 ALA A O 1
ATOM 871 N N . MET A 1 109 ? 11.774 2.949 -9.640 1.00 90.00 109 MET A N 1
ATOM 872 C CA . MET A 1 109 ? 11.949 2.468 -11.016 1.00 90.00 109 MET A CA 1
ATOM 873 C C . MET A 1 109 ? 12.359 3.601 -11.966 1.00 90.00 109 MET A C 1
ATOM 875 O O . MET A 1 109 ? 13.158 3.396 -12.876 1.00 90.00 109 MET A O 1
ATOM 879 N N . SER A 1 110 ? 11.857 4.822 -11.757 1.00 89.12 110 SER A N 1
ATOM 880 C CA . SER A 1 110 ? 12.201 5.960 -12.618 1.00 89.12 110 SER A CA 1
ATOM 881 C C . SER A 1 110 ? 13.638 6.463 -12.448 1.00 89.12 110 SER A C 1
ATOM 883 O O . SER A 1 110 ? 14.187 7.034 -13.391 1.00 89.12 110 SER A O 1
ATOM 885 N N . THR A 1 111 ? 14.247 6.259 -11.276 1.00 87.94 111 THR A N 1
ATOM 886 C CA . THR A 1 111 ? 15.638 6.652 -10.995 1.00 87.94 111 THR A CA 1
ATOM 887 C C . THR A 1 111 ? 16.647 5.560 -11.345 1.00 87.94 111 THR A C 1
ATOM 889 O O . THR A 1 111 ? 17.829 5.860 -11.512 1.00 87.94 111 THR A O 1
ATOM 892 N N . GLN A 1 112 ? 16.203 4.308 -11.488 1.00 85.56 112 GLN A N 1
ATOM 893 C CA . GLN A 1 112 ? 17.040 3.198 -11.939 1.00 85.56 112 GLN A CA 1
ATOM 894 C C . GLN A 1 112 ? 17.470 3.350 -13.406 1.00 85.56 112 GLN A C 1
ATOM 896 O O . GLN A 1 112 ? 16.751 3.901 -14.247 1.00 85.56 112 GLN A O 1
ATOM 901 N N . ALA A 1 113 ? 18.656 2.819 -13.722 1.00 86.12 113 ALA A N 1
ATOM 902 C CA . ALA A 1 113 ? 19.198 2.810 -15.076 1.00 86.12 113 ALA A CA 1
ATOM 903 C C . ALA A 1 113 ? 18.238 2.120 -16.060 1.00 86.12 113 ALA A C 1
ATOM 905 O O . ALA A 1 113 ? 17.491 1.212 -15.699 1.00 86.12 113 ALA A O 1
ATOM 906 N N . LYS A 1 114 ? 18.229 2.583 -17.317 1.00 85.75 114 LYS A N 1
ATOM 907 C CA . LYS A 1 114 ? 17.429 1.971 -18.386 1.00 85.75 114 LYS A CA 1
ATOM 908 C C . LYS A 1 114 ? 18.100 0.695 -18.880 1.00 85.75 114 LYS A C 1
ATOM 910 O O . LYS A 1 114 ? 18.802 0.733 -19.884 1.00 85.75 114 LYS A O 1
ATOM 915 N N . ASP A 1 115 ? 17.897 -0.395 -18.152 1.00 87.69 115 ASP A N 1
ATOM 916 C CA . ASP A 1 115 ? 18.416 -1.717 -18.484 1.00 87.69 115 ASP A CA 1
ATOM 917 C C . ASP A 1 115 ? 17.307 -2.775 -18.574 1.00 87.69 115 ASP A C 1
ATOM 919 O O . ASP A 1 115 ? 16.161 -2.562 -18.175 1.00 87.69 115 ASP A O 1
ATOM 923 N N . GLU A 1 116 ? 17.664 -3.934 -19.124 1.00 86.00 116 GLU A N 1
ATOM 924 C CA . GLU A 1 116 ? 16.754 -5.067 -19.306 1.00 86.00 116 GLU A CA 1
ATOM 925 C C . GLU A 1 116 ? 16.191 -5.587 -17.971 1.00 86.00 116 GLU A C 1
ATOM 927 O O . GLU A 1 116 ? 15.059 -6.064 -17.906 1.00 86.00 116 GLU A O 1
ATOM 932 N N . THR A 1 117 ? 16.961 -5.467 -16.886 1.00 87.81 117 THR A N 1
ATOM 933 C CA . THR A 1 117 ? 16.537 -5.883 -15.543 1.00 87.81 117 THR A CA 1
ATOM 934 C C . THR A 1 117 ? 15.363 -5.043 -15.059 1.00 87.81 117 THR A C 1
ATOM 936 O O . THR A 1 117 ? 14.397 -5.587 -14.518 1.00 87.81 117 THR A O 1
ATOM 939 N N . ARG A 1 118 ? 15.417 -3.722 -15.257 1.00 88.94 118 ARG A N 1
ATOM 940 C CA . ARG A 1 118 ? 14.312 -2.833 -14.909 1.00 88.94 118 ARG A CA 1
ATOM 941 C C . ARG A 1 118 ? 13.083 -3.110 -15.768 1.00 88.94 118 ARG A C 1
ATOM 943 O O . ARG A 1 118 ? 11.986 -3.163 -15.220 1.00 88.94 118 ARG A O 1
ATOM 950 N N . GLU A 1 119 ? 13.252 -3.316 -17.073 1.00 88.81 119 GLU A N 1
ATOM 951 C CA . GLU A 1 119 ? 12.126 -3.637 -17.963 1.00 88.81 119 GLU A CA 1
ATOM 952 C C . GLU A 1 119 ? 11.416 -4.921 -17.512 1.00 88.81 119 GLU A C 1
ATOM 954 O O . GLU A 1 119 ? 10.214 -4.897 -17.259 1.00 88.81 119 GLU A O 1
ATOM 959 N N . LYS A 1 120 ? 12.164 -5.996 -17.227 1.00 88.69 120 LYS A N 1
ATOM 960 C CA . LYS A 1 120 ? 11.608 -7.247 -16.675 1.00 88.69 120 LYS A CA 1
ATOM 961 C C . LYS A 1 120 ? 10.846 -7.041 -15.362 1.00 88.69 120 LYS A C 1
ATOM 963 O O . LYS A 1 120 ? 9.811 -7.667 -15.136 1.00 88.69 120 LYS A O 1
ATOM 968 N N . LYS A 1 121 ? 11.329 -6.154 -14.484 1.00 89.81 121 LYS A N 1
ATOM 969 C CA . LYS A 1 121 ? 10.635 -5.812 -13.229 1.00 89.81 121 LYS A CA 1
ATOM 970 C C . LYS A 1 121 ? 9.325 -5.085 -13.488 1.00 89.81 121 LYS A C 1
ATOM 972 O O . LYS A 1 121 ? 8.329 -5.396 -12.836 1.00 89.81 121 LYS A O 1
ATOM 977 N N . LEU A 1 122 ? 9.321 -4.126 -14.409 1.00 91.62 122 LEU A N 1
ATOM 978 C CA . LEU A 1 122 ? 8.118 -3.390 -14.785 1.00 91.62 122 LEU A CA 1
ATOM 979 C C . LEU A 1 122 ? 7.082 -4.316 -15.433 1.00 91.62 122 LEU A C 1
ATOM 981 O O . LEU A 1 122 ? 5.912 -4.250 -15.065 1.00 91.62 122 LEU A O 1
ATOM 985 N N . GLU A 1 123 ? 7.511 -5.222 -16.313 1.00 90.62 123 GLU A N 1
ATOM 986 C CA . GLU A 1 123 ? 6.651 -6.236 -16.934 1.00 90.62 123 GLU A CA 1
ATOM 987 C C . GLU A 1 123 ? 6.027 -7.175 -15.898 1.00 90.62 123 GLU A C 1
ATOM 989 O O . GLU A 1 123 ? 4.811 -7.369 -15.903 1.00 90.62 123 GLU A O 1
ATOM 994 N N . TYR A 1 124 ? 6.825 -7.698 -14.962 1.00 91.44 124 TYR A N 1
ATOM 995 C CA . TYR A 1 124 ? 6.323 -8.543 -13.875 1.00 91.44 124 TYR A CA 1
ATOM 996 C C . TYR A 1 124 ? 5.243 -7.827 -13.049 1.00 91.44 124 TYR A C 1
ATOM 998 O O . TYR A 1 124 ? 4.186 -8.393 -12.767 1.00 91.44 124 TYR A O 1
ATOM 1006 N N . HIS A 1 125 ? 5.469 -6.559 -12.693 1.00 92.88 125 HIS A N 1
ATOM 1007 C CA . HIS A 1 125 ? 4.483 -5.785 -11.940 1.00 92.88 125 HIS A CA 1
ATOM 1008 C C . HIS A 1 125 ? 3.250 -5.436 -12.782 1.00 92.88 125 HIS A C 1
ATOM 1010 O O . HIS A 1 125 ? 2.146 -5.424 -12.245 1.00 92.88 125 HIS A O 1
ATOM 1016 N N . ALA A 1 126 ? 3.393 -5.205 -14.088 1.00 92.31 126 ALA A N 1
ATOM 1017 C CA . ALA A 1 126 ? 2.253 -5.027 -14.983 1.00 92.31 126 ALA A CA 1
ATOM 1018 C C . ALA A 1 126 ? 1.387 -6.297 -15.041 1.00 92.31 126 ALA A C 1
ATOM 1020 O O . ALA A 1 126 ? 0.170 -6.208 -14.884 1.00 92.31 126 ALA A O 1
ATOM 1021 N N . GLN A 1 127 ? 2.003 -7.478 -15.166 1.00 91.00 127 GLN A N 1
ATOM 1022 C CA . GLN A 1 127 ? 1.298 -8.764 -15.113 1.00 91.00 127 GLN A CA 1
ATOM 1023 C C . GLN A 1 127 ? 0.583 -8.959 -13.774 1.00 91.00 127 GLN A C 1
ATOM 1025 O O . GLN A 1 127 ? -0.597 -9.306 -13.748 1.00 91.00 127 GLN A O 1
ATOM 1030 N N . LEU A 1 128 ? 1.259 -8.669 -12.658 1.00 92.88 128 LEU A N 1
ATOM 1031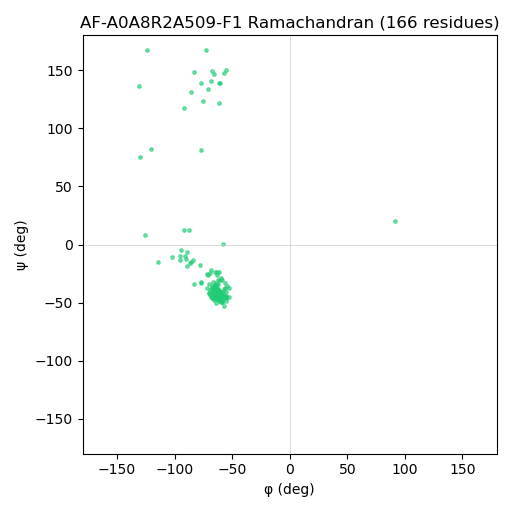 C CA . LEU A 1 128 ? 0.657 -8.719 -11.327 1.00 92.88 128 LEU A CA 1
ATOM 1032 C C . LEU A 1 128 ? -0.600 -7.838 -11.232 1.00 92.88 128 LEU A C 1
ATOM 1034 O O . LEU A 1 128 ? -1.626 -8.267 -10.700 1.00 92.88 128 LEU A O 1
ATOM 1038 N N . LEU A 1 129 ? -0.532 -6.608 -11.745 1.00 93.94 129 LEU A N 1
ATOM 1039 C CA . LEU A 1 129 ? -1.667 -5.686 -11.748 1.00 93.94 129 LEU A CA 1
ATOM 1040 C C . LEU A 1 129 ? -2.800 -6.180 -12.652 1.00 93.94 129 LEU A C 1
ATOM 1042 O O . LEU A 1 129 ? -3.952 -6.102 -12.244 1.00 93.94 129 LEU A O 1
ATOM 1046 N N . LEU A 1 130 ? -2.497 -6.745 -13.822 1.00 91.94 130 LEU A N 1
ATOM 1047 C CA . LEU A 1 130 ? -3.497 -7.327 -14.727 1.00 91.94 130 LEU A CA 1
ATOM 1048 C C . LEU A 1 130 ? -4.214 -8.537 -14.109 1.00 91.94 130 LEU A C 1
ATOM 1050 O O . LEU A 1 130 ? -5.430 -8.682 -14.248 1.00 91.94 130 LEU A O 1
ATOM 1054 N N . VAL A 1 131 ? -3.490 -9.383 -13.374 1.00 92.81 131 VAL A N 1
ATOM 1055 C CA . VAL A 1 131 ? -4.096 -10.495 -12.628 1.00 92.81 131 VAL A CA 1
ATOM 1056 C C . VAL A 1 131 ? -5.041 -9.959 -11.547 1.00 92.81 131 VAL A C 1
ATOM 1058 O O . VAL A 1 131 ? -6.185 -10.404 -11.452 1.00 92.81 131 VAL A O 1
ATOM 1061 N N . ASN A 1 132 ? -4.612 -8.957 -10.771 1.00 92.69 132 ASN A N 1
ATOM 1062 C CA . ASN A 1 132 ? -5.440 -8.358 -9.717 1.00 92.69 132 ASN A CA 1
ATOM 1063 C C . ASN A 1 132 ? -6.593 -7.492 -10.256 1.00 92.69 132 ASN A C 1
ATOM 1065 O O . ASN A 1 132 ? -7.624 -7.355 -9.597 1.00 92.69 132 ASN A O 1
ATOM 1069 N N . PHE A 1 133 ? -6.471 -6.949 -11.465 1.00 92.31 133 PHE A N 1
ATOM 1070 C CA . PHE A 1 133 ? -7.556 -6.255 -12.156 1.00 92.31 133 PHE A CA 1
ATOM 1071 C C . PHE A 1 133 ? -8.742 -7.191 -12.433 1.00 92.31 133 PHE A C 1
ATOM 1073 O O . PHE A 1 133 ? -9.893 -6.769 -12.369 1.00 92.31 133 PHE A O 1
ATOM 1080 N N . ASN A 1 134 ? -8.475 -8.485 -12.631 1.00 91.75 134 ASN A N 1
ATOM 1081 C CA . ASN A 1 134 ? -9.494 -9.520 -12.817 1.00 91.75 134 ASN A CA 1
ATOM 1082 C C . ASN A 1 134 ? -9.927 -10.206 -11.503 1.00 91.75 134 ASN A C 1
ATOM 1084 O O . ASN A 1 134 ? -10.600 -11.238 -11.525 1.00 91.75 134 ASN A O 1
ATOM 1088 N N . HIS A 1 135 ? -9.555 -9.661 -10.340 1.00 93.06 135 HIS A N 1
ATOM 1089 C CA . HIS A 1 135 ? -9.834 -10.282 -9.044 1.00 93.06 135 HIS A CA 1
ATOM 1090 C C . HIS A 1 135 ? -11.338 -10.346 -8.725 1.00 93.06 135 HIS A C 1
ATOM 1092 O O . HIS A 1 135 ? -12.077 -9.422 -9.033 1.00 93.06 135 HIS A O 1
ATOM 1098 N N . VAL A 1 136 ? -11.824 -11.371 -8.013 1.00 91.75 136 VAL A N 1
ATOM 1099 C CA . VAL A 1 136 ? -13.266 -11.524 -7.688 1.00 91.75 136 VAL A CA 1
ATOM 1100 C C . VAL A 1 136 ? -13.852 -10.352 -6.876 1.00 91.75 136 VAL A C 1
ATOM 1102 O O . VAL A 1 136 ? -15.039 -10.036 -6.964 1.00 91.75 136 VAL A O 1
ATOM 1105 N N . HIS A 1 137 ? -13.021 -9.680 -6.077 1.00 90.81 137 HIS A N 1
ATOM 1106 C CA . HIS A 1 137 ? -13.424 -8.543 -5.246 1.00 90.81 137 HIS A CA 1
ATOM 1107 C C . HIS A 1 137 ? -13.227 -7.206 -5.962 1.00 90.81 137 HIS A C 1
ATOM 1109 O O . HIS A 1 137 ? -12.094 -6.790 -6.196 1.00 90.81 137 HIS A O 1
ATOM 1115 N N . LYS A 1 138 ? -14.327 -6.474 -6.186 1.00 92.06 138 LYS A N 1
ATOM 1116 C CA . LYS A 1 138 ? -14.330 -5.164 -6.864 1.00 92.06 138 LYS A CA 1
ATOM 1117 C C . LYS A 1 138 ? -13.356 -4.144 -6.274 1.00 92.06 138 LYS A C 1
ATOM 1119 O O . LYS A 1 138 ? -12.747 -3.396 -7.020 1.00 92.06 138 LYS A O 1
ATOM 1124 N N . LEU A 1 139 ? -13.195 -4.115 -4.952 1.00 92.06 139 LEU A N 1
ATOM 1125 C CA . LEU A 1 139 ? -12.280 -3.169 -4.308 1.00 92.06 139 LEU A CA 1
ATOM 1126 C C . LEU A 1 139 ? -10.819 -3.404 -4.718 1.00 92.06 139 LEU A C 1
ATOM 1128 O O . LEU A 1 139 ? -10.093 -2.443 -4.949 1.00 92.06 139 LEU A O 1
ATOM 1132 N N . ILE A 1 140 ? -10.409 -4.667 -4.868 1.00 94.31 140 ILE A N 1
ATOM 1133 C CA . ILE A 1 140 ? -9.067 -5.024 -5.344 1.00 94.31 140 ILE A CA 1
ATOM 1134 C C . ILE A 1 140 ? -8.925 -4.667 -6.824 1.00 94.31 140 ILE A C 1
ATOM 1136 O O . ILE A 1 140 ? -7.918 -4.067 -7.192 1.00 94.31 140 ILE A O 1
ATOM 1140 N N . GLN A 1 141 ? -9.956 -4.934 -7.638 1.00 95.25 141 GLN A N 1
ATOM 1141 C CA . GLN A 1 141 ? -9.971 -4.517 -9.045 1.00 95.25 141 GLN A CA 1
ATOM 1142 C C . GLN A 1 141 ? -9.754 -3.003 -9.176 1.00 95.25 141 GLN A C 1
ATOM 1144 O O . GLN A 1 141 ? -8.912 -2.575 -9.954 1.00 95.25 141 GLN A O 1
ATOM 1149 N N . CYS A 1 142 ? -10.453 -2.186 -8.376 1.00 95.00 142 CYS A N 1
ATOM 1150 C CA . CYS A 1 142 ? -10.308 -0.727 -8.407 1.00 95.00 142 CYS A CA 1
ATOM 1151 C C . CYS A 1 142 ? -8.898 -0.257 -8.018 1.00 95.00 142 CYS A C 1
ATOM 1153 O O . CYS A 1 142 ? -8.385 0.697 -8.602 1.00 95.00 142 CYS A O 1
ATOM 1155 N N . VAL A 1 143 ? -8.262 -0.902 -7.033 1.00 96.06 143 VAL A N 1
ATOM 1156 C CA . VAL A 1 143 ? -6.875 -0.580 -6.656 1.00 96.06 143 VAL A CA 1
ATOM 1157 C C . VAL A 1 143 ? -5.917 -0.956 -7.785 1.00 96.06 143 VAL A C 1
ATOM 1159 O O . VAL A 1 143 ? -5.079 -0.139 -8.165 1.00 96.06 143 VAL A O 1
ATOM 1162 N N . ALA A 1 144 ? -6.077 -2.151 -8.357 1.00 95.62 144 ALA A N 1
ATOM 1163 C CA . ALA A 1 144 ? -5.261 -2.625 -9.465 1.00 95.62 144 ALA A CA 1
ATOM 1164 C C . ALA A 1 144 ? -5.413 -1.745 -10.714 1.00 95.62 144 ALA A C 1
ATOM 1166 O O . ALA A 1 144 ? -4.404 -1.364 -11.296 1.00 95.62 144 ALA A O 1
ATOM 1167 N N . ASP A 1 145 ? -6.636 -1.349 -11.072 1.00 95.06 145 ASP A N 1
ATOM 1168 C CA . ASP A 1 145 ? -6.936 -0.441 -12.187 1.00 95.06 145 ASP A CA 1
ATOM 1169 C C . ASP A 1 145 ? -6.246 0.922 -12.022 1.00 95.06 145 ASP A C 1
ATOM 1171 O O . ASP A 1 145 ? -5.547 1.413 -12.915 1.00 95.06 145 ASP A O 1
ATOM 1175 N N . LYS A 1 146 ? -6.360 1.507 -10.823 1.00 95.88 146 LYS A N 1
ATOM 1176 C CA . LYS A 1 146 ? -5.705 2.774 -10.477 1.00 95.88 146 LYS A CA 1
ATOM 1177 C C . LYS A 1 146 ? -4.184 2.672 -10.599 1.00 95.88 146 LYS A C 1
ATOM 1179 O O . LYS A 1 146 ? -3.546 3.571 -11.150 1.00 95.88 146 LYS A O 1
ATOM 1184 N N . TRP A 1 147 ? -3.591 1.600 -10.079 1.00 96.38 147 TRP A N 1
ATOM 1185 C CA . TRP A 1 147 ? -2.142 1.405 -10.132 1.00 96.38 147 TRP A CA 1
ATOM 1186 C C . TRP A 1 147 ? -1.665 1.069 -11.543 1.00 96.38 147 TRP A C 1
ATOM 1188 O O . TRP A 1 147 ? -0.640 1.592 -11.969 1.00 96.38 147 TRP A O 1
ATOM 1198 N N . LEU A 1 148 ? -2.424 0.288 -12.311 1.00 94.31 148 LEU A N 1
ATOM 1199 C CA . LEU A 1 148 ? -2.118 -0.018 -13.707 1.00 94.31 148 LEU A CA 1
ATOM 1200 C C . LEU A 1 148 ? -2.124 1.258 -14.554 1.00 94.31 148 LEU A C 1
ATOM 1202 O O . LEU A 1 148 ? -1.161 1.526 -15.274 1.00 94.31 148 LEU A O 1
ATOM 1206 N N . SER A 1 149 ? -3.145 2.099 -14.379 1.00 93.88 149 SER A N 1
ATOM 1207 C CA . SER A 1 149 ? -3.227 3.420 -15.006 1.00 93.88 149 SER A CA 1
ATOM 1208 C C . SER A 1 149 ? -2.022 4.298 -14.647 1.00 93.88 149 SER A C 1
ATOM 1210 O O . SER A 1 149 ? -1.419 4.922 -15.522 1.00 93.88 149 SER A O 1
ATOM 1212 N N . GLY A 1 150 ? -1.615 4.311 -13.372 1.00 94.31 150 GLY A N 1
ATOM 1213 C CA . GLY A 1 150 ? -0.428 5.041 -12.916 1.00 94.31 150 GLY A CA 1
ATOM 1214 C C . GLY A 1 150 ? 0.884 4.503 -13.500 1.00 94.31 150 GLY A C 1
ATOM 1215 O O . GLY A 1 150 ? 1.748 5.288 -13.897 1.00 94.31 150 GLY A O 1
ATOM 1216 N N . LEU A 1 151 ? 1.019 3.178 -13.600 1.00 93.94 151 LEU A N 1
ATOM 1217 C CA . LEU A 1 151 ? 2.191 2.511 -14.166 1.00 93.94 151 LEU A CA 1
ATOM 1218 C C . LEU A 1 151 ? 2.342 2.853 -15.650 1.00 93.94 151 LEU A C 1
ATOM 1220 O O . LEU A 1 151 ? 3.401 3.320 -16.065 1.00 93.94 151 LEU A O 1
ATOM 1224 N N . VAL A 1 152 ? 1.269 2.697 -16.426 1.00 91.56 152 VAL A N 1
ATOM 1225 C CA . VAL A 1 152 ? 1.237 3.005 -17.862 1.00 91.56 152 VAL A CA 1
ATOM 1226 C C . VAL A 1 152 ? 1.463 4.494 -18.115 1.00 91.56 152 VAL A C 1
ATOM 1228 O O . VAL A 1 152 ? 2.217 4.860 -19.015 1.00 91.56 152 VAL A O 1
ATOM 1231 N N . SER A 1 153 ? 0.874 5.369 -17.295 1.00 92.19 153 SER A N 1
ATOM 1232 C CA . SER A 1 153 ? 1.096 6.812 -17.416 1.00 92.19 153 SER A CA 1
ATOM 1233 C C . SER A 1 153 ? 2.558 7.199 -17.179 1.00 92.19 153 SER A C 1
ATOM 1235 O O . SER A 1 153 ? 3.035 8.154 -17.793 1.00 92.19 153 SER A O 1
ATOM 1237 N N . LYS A 1 154 ? 3.270 6.498 -16.286 1.00 92.31 154 LYS A N 1
ATOM 1238 C CA . LYS A 1 154 ? 4.685 6.765 -15.986 1.00 92.31 154 LYS A CA 1
ATOM 1239 C C . LYS A 1 154 ? 5.630 6.091 -16.984 1.00 92.31 154 LYS A C 1
ATOM 1241 O O . LYS A 1 154 ? 6.672 6.662 -17.310 1.00 92.31 154 LYS A O 1
ATOM 1246 N N . PHE A 1 155 ? 5.262 4.913 -17.483 1.00 90.69 155 PHE A N 1
ATOM 1247 C CA . PHE A 1 155 ? 6.060 4.085 -18.386 1.00 90.69 155 PHE A CA 1
ATOM 1248 C C . PHE A 1 155 ? 5.232 3.653 -19.615 1.00 90.69 155 PHE A C 1
ATOM 1250 O O . PHE A 1 155 ? 4.844 2.490 -19.729 1.00 90.69 155 PHE A O 1
ATOM 1257 N N . PRO A 1 156 ? 4.980 4.560 -20.582 1.00 86.56 156 PRO A N 1
ATOM 1258 C CA . PRO A 1 156 ? 4.075 4.278 -21.705 1.00 86.56 156 PRO A CA 1
ATOM 1259 C C . PRO A 1 156 ? 4.554 3.170 -22.649 1.00 86.56 156 PRO A C 1
ATOM 1261 O O . PRO A 1 156 ? 3.748 2.546 -23.333 1.00 86.56 156 PRO A O 1
ATOM 1264 N N . HIS A 1 157 ? 5.866 2.918 -22.688 1.00 82.88 157 HIS A N 1
ATOM 1265 C CA . HIS A 1 157 ? 6.460 1.869 -23.521 1.00 82.88 157 HIS A CA 1
ATOM 1266 C C . HIS A 1 157 ? 5.984 0.468 -23.124 1.00 82.88 157 HIS A C 1
ATOM 1268 O O . HIS A 1 157 ? 5.940 -0.398 -23.987 1.00 82.88 157 HIS A O 1
ATOM 1274 N N . LEU A 1 158 ? 5.534 0.265 -21.879 1.00 81.69 158 LEU A N 1
ATOM 1275 C CA . LEU A 1 158 ? 4.989 -1.018 -21.426 1.00 81.69 158 LEU A CA 1
ATOM 1276 C C . LEU A 1 158 ? 3.740 -1.454 -22.207 1.00 81.69 158 LEU A C 1
ATOM 1278 O O . LEU A 1 158 ? 3.462 -2.644 -22.270 1.00 81.69 158 LEU A O 1
ATOM 1282 N N . LEU A 1 159 ? 3.003 -0.521 -22.828 1.00 73.94 159 LEU A N 1
ATOM 1283 C CA . LEU A 1 159 ? 1.867 -0.851 -23.705 1.00 73.94 159 LEU A CA 1
ATOM 1284 C C . LEU A 1 159 ? 2.295 -1.547 -25.005 1.00 73.94 159 LEU A C 1
ATOM 1286 O O . LEU A 1 159 ? 1.478 -2.186 -25.659 1.00 73.94 159 LEU A O 1
ATOM 1290 N N . TRP A 1 160 ? 3.555 -1.373 -25.400 1.00 67.62 160 TRP A N 1
ATOM 1291 C CA . TRP A 1 160 ? 4.102 -1.823 -26.679 1.00 67.62 160 TRP A CA 1
ATOM 1292 C C . TRP A 1 160 ? 4.931 -3.098 -26.512 1.00 67.62 160 TRP A C 1
ATOM 1294 O O . TRP A 1 160 ? 5.308 -3.722 -27.501 1.00 67.62 160 TRP A O 1
ATOM 1304 N N . THR A 1 161 ? 5.225 -3.479 -25.269 1.00 59.69 161 THR A N 1
ATOM 1305 C CA . THR A 1 161 ? 5.905 -4.725 -24.936 1.00 59.69 161 THR A CA 1
ATOM 1306 C C . THR A 1 161 ? 4.893 -5.873 -24.891 1.00 59.69 161 THR A C 1
ATOM 1308 O O . THR A 1 161 ? 3.732 -5.672 -24.538 1.00 59.69 161 THR A O 1
ATOM 1311 N N . ASN A 1 162 ? 5.324 -7.091 -25.236 1.00 55.84 162 ASN A N 1
ATOM 1312 C CA . ASN A 1 162 ? 4.473 -8.279 -25.444 1.00 55.84 162 ASN A CA 1
ATOM 1313 C C . ASN A 1 162 ? 3.603 -8.712 -2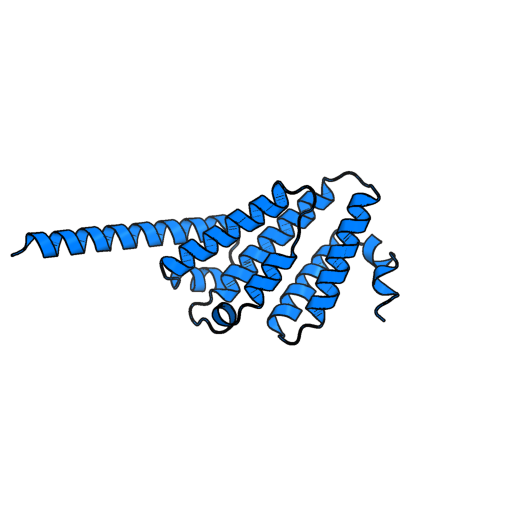4.238 1.00 55.84 162 ASN A C 1
ATOM 1315 O O . ASN A 1 162 ? 2.847 -9.668 -24.353 1.00 55.84 162 ASN A O 1
ATOM 1319 N N . VAL A 1 163 ? 3.653 -8.009 -23.101 1.00 54.44 163 VAL A N 1
ATOM 1320 C CA . VAL A 1 163 ? 2.841 -8.272 -21.900 1.00 54.44 163 VAL A CA 1
ATOM 1321 C C . VAL A 1 163 ? 1.335 -8.263 -22.190 1.00 54.44 163 VAL A C 1
ATOM 1323 O O . VAL A 1 163 ? 0.598 -9.026 -21.572 1.00 54.44 163 VAL A O 1
ATOM 1326 N N . TYR A 1 164 ? 0.872 -7.438 -23.133 1.00 49.62 164 TYR A N 1
ATOM 1327 C CA . TYR A 1 164 ? -0.549 -7.360 -23.492 1.00 49.62 164 TYR A CA 1
ATOM 1328 C C . TYR A 1 164 ? -0.991 -8.396 -24.535 1.00 49.62 164 TYR A C 1
ATOM 1330 O O . TYR A 1 164 ? -2.189 -8.600 -24.695 1.00 49.62 164 TYR A O 1
ATOM 1338 N N . LEU A 1 165 ? -0.064 -9.045 -25.249 1.00 49.16 165 LEU A N 1
ATOM 1339 C CA . LEU A 1 165 ? -0.406 -9.920 -26.378 1.00 49.16 165 LEU A CA 1
ATOM 1340 C C . LEU A 1 165 ? -0.722 -11.366 -25.972 1.00 49.16 165 LEU A C 1
ATOM 1342 O O . LEU A 1 165 ? -1.357 -12.066 -26.751 1.00 49.16 165 LEU A O 1
ATOM 1346 N N . ASP A 1 166 ? -0.356 -11.789 -24.759 1.00 47.31 166 ASP A N 1
ATOM 1347 C CA . ASP A 1 166 ? -0.638 -13.150 -24.271 1.00 47.31 166 ASP A CA 1
ATOM 1348 C C . ASP A 1 166 ? -1.936 -13.256 -23.436 1.00 47.31 166 ASP A C 1
ATOM 1350 O O . ASP A 1 166 ? -2.331 -14.357 -23.053 1.00 47.31 166 ASP A O 1
ATOM 1354 N N . TYR A 1 167 ? 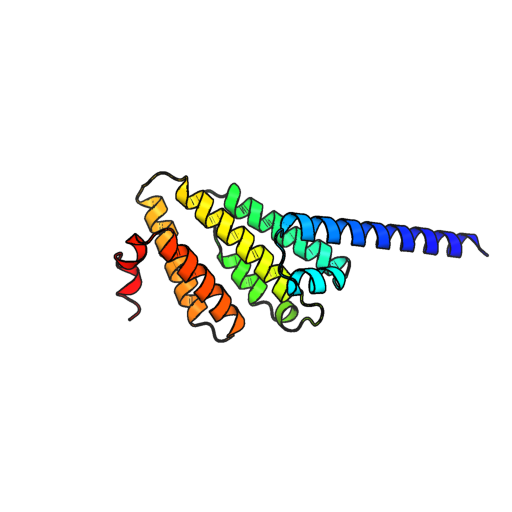-2.611 -12.133 -23.147 1.00 45.81 167 TYR A N 1
ATOM 1355 C CA . TYR A 1 167 ? -3.792 -12.071 -22.262 1.00 45.81 167 TYR A CA 1
ATOM 1356 C C . TYR A 1 167 ? -5.042 -11.418 -22.894 1.00 45.81 167 TYR A C 1
ATOM 1358 O O . TYR A 1 167 ? -6.019 -11.184 -22.176 1.00 45.81 167 TYR A O 1
ATOM 1366 N N . VAL A 1 168 ? -5.029 -11.128 -24.205 1.00 43.03 168 VAL A N 1
ATOM 1367 C CA . VAL A 1 168 ? -6.205 -10.681 -24.990 1.00 43.03 168 VAL A CA 1
ATOM 1368 C C . VAL A 1 168 ? -6.722 -11.815 -25.865 1.00 43.03 168 VAL A C 1
ATOM 1370 O O . VAL A 1 168 ? -5.890 -12.466 -26.531 1.00 43.03 168 VAL A O 1
#

Organism: Acyrthosiphon pisum (NCBI:txid7029)

Mean predicted aligned error: 6.08 Å

Solvent-accessible surface area (backbone atoms only — not comparable to full-atom values): 9461 Å² total; per-residue (Å²): 134,59,68,66,57,52,51,52,52,53,52,50,52,51,53,52,52,53,42,51,51,49,44,51,52,50,52,62,74,45,59,89,59,53,72,69,35,54,58,16,52,73,56,48,49,62,68,55,44,54,49,52,51,50,53,44,54,53,49,45,49,40,48,74,70,40,96,76,55,74,69,62,66,52,54,54,57,69,64,31,63,71,41,67,68,44,87,48,38,57,43,53,45,53,51,51,44,42,54,52,42,50,52,50,43,55,51,55,61,69,72,45,72,97,46,71,69,52,51,54,50,52,51,52,52,50,52,53,28,56,55,36,42,70,38,95,49,65,72,52,16,54,52,21,47,55,50,45,52,50,50,42,73,76,42,60,66,61,78,76,40,73,78,62,68,82,76,110

InterPro domains:
  IPR045495 PI4-kinase, N-terminal [PF19274] (26-166)

Sequence (168 aa):
MDCARTYIYILLIYLQNQLQELKSQILQHLTPAPPEVTAAVNKLSFAQATYLLSVYYLETMRIQNSNDPSLQPIFDYLSDYAIQKDKTGLWHCVSSVGDKVFSLFLNAMSTQAKDETREKKLEYHAQLLLVNFNHVHKLIQCVADKWLSGLVSKFPHLLWTNVYLDYV

Secondary structure (DSSP, 8-state):
--HHHHHHHHHHHHHHHHHHHHHHHHHHHTPSPPHHHHHHHHH--HHHHHHHHHHHHHHHHHHHH-SS--SHHHHHHHH-HHHHH-SS-HHHHHHHHHHHHHHHHHHHHHHS-SSHHHHHHHHHHHHHHHHHHT-SSHHHHHHHHHHHHHHHHH-GGGGTSGGGTS--

Nearest PDB structures (foldseek):
  9b9g-assembly1_B  TM=9.078E-01  e=9.751E-08  Homo sapiens
  9bax-assembly1_A  TM=9.069E-01  e=1.131E-07  Homo sapiens
  5m4y-assemb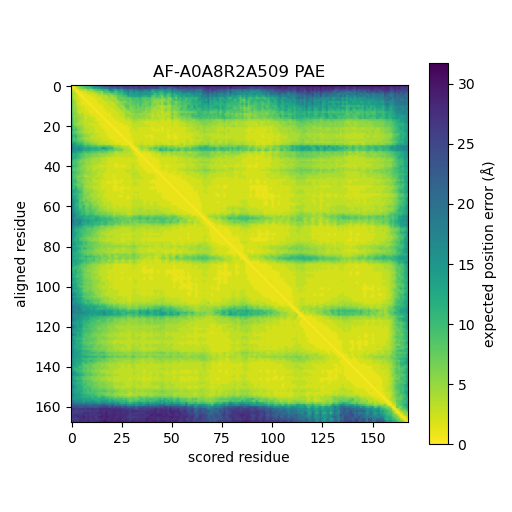ly1_A  TM=2.318E-01  e=1.062E+00  Saccharomyces cerevisiae S288C
  5lg4-assembly1_A  TM=2.326E-01  e=9.149E-01  Saccharomyces cerevisiae S288C
  5m4y-assembly3_E  TM=2.292E-01  e=1.502E+00  Saccharomyces cerevisiae S288C

pLDDT: mean 89.23, std 10.49, range [43.03, 96.88]

Foldseek 3Di:
DCPVVVVVVVVVVVLVVVLVVLLVVLVVLLPVPDPLLNQLSVLDDPVLSVVLVVLLVVLLCQLVPPPQRDLVVLLVVLPDPCCVPDPSSSSSSSLSSSVSSLVSNLVSLVPDDPDPVSVVSLLVVLLVLVVQCPDPDPVSVVSSVVSNVVSCVSPVCSVVDCSPVVPD